Protein AF-A0A847MLX4-F1 (afdb_monomer_lite)

Secondary structure (DSSP, 8-state):
-HHHHTT-HHHHHHHHHHHHHHHHHHHHHHHHHHHHHHH-GGGHHHHHHHHHHHHHHHHHHHHHHHHHHHHHHHHHS---TTS-HHHHHHHHTHHHHHHHHHHHHHTS--

Radius of gyration: 20.55 Å; chains: 1; bounding box: 50×18×64 Å

Sequence (110 aa):
LDAFARFDSVAAAEVVRADRKINKEWRSILRETSSFMIEDPRTITAAIDVMFMARSLERIGDHTKNMAERVIYTVQGEDVRHTGSKNILKVARRDSINVTLEADEEKSED

Structure (mmCIF, N/CA/C/O backbone):
data_AF-A0A847MLX4-F1
#
_entry.id   AF-A0A847MLX4-F1
#
loop_
_atom_site.group_PDB
_atom_site.id
_atom_site.type_symbol
_atom_site.label_atom_id
_atom_site.label_alt_id
_atom_site.label_comp_id
_atom_site.label_asym_id
_atom_site.label_entity_id
_atom_site.label_seq_id
_atom_site.pdbx_PDB_ins_code
_atom_site.Cartn_x
_atom_site.Cartn_y
_atom_site.Cartn_z
_atom_site.occupancy
_atom_site.B_iso_or_equiv
_atom_site.auth_seq_id
_atom_site.auth_comp_id
_atom_site.auth_asym_id
_atom_site.auth_atom_id
_atom_site.pdbx_PDB_model_num
ATOM 1 N N . LEU A 1 1 ? -12.863 1.391 1.997 1.00 75.12 1 LEU A N 1
ATOM 2 C CA . LEU A 1 1 ? -14.018 2.310 2.137 1.00 75.12 1 LEU A CA 1
ATOM 3 C C . LEU A 1 1 ? -15.074 1.758 3.086 1.00 75.12 1 LEU A C 1
ATOM 5 O O . LEU A 1 1 ? -15.572 2.531 3.888 1.00 75.12 1 LEU A O 1
ATOM 9 N N . ASP A 1 2 ? -15.343 0.449 3.074 1.00 83.94 2 ASP A N 1
ATOM 10 C CA . ASP A 1 2 ? -16.264 -0.188 4.033 1.00 83.94 2 ASP A CA 1
ATOM 11 C C . ASP A 1 2 ? -15.900 0.096 5.505 1.00 83.94 2 ASP A C 1
ATOM 13 O O . ASP A 1 2 ? -16.750 0.531 6.272 1.00 83.94 2 ASP A O 1
ATOM 17 N N . ALA A 1 3 ? -14.608 0.016 5.857 1.00 83.69 3 ALA A N 1
ATOM 18 C CA . ALA A 1 3 ? -14.120 0.361 7.198 1.00 83.69 3 ALA A CA 1
ATOM 19 C C . ALA A 1 3 ? -14.477 1.792 7.645 1.00 83.69 3 ALA A C 1
ATOM 21 O O . ALA A 1 3 ? -14.782 2.019 8.808 1.00 83.69 3 ALA A O 1
ATOM 22 N N . PHE A 1 4 ? -14.474 2.759 6.722 1.00 85.00 4 PHE A N 1
ATOM 23 C CA . PHE A 1 4 ? -14.884 4.132 7.027 1.00 85.00 4 PHE A CA 1
ATOM 24 C C . PHE A 1 4 ? -16.406 4.232 7.184 1.00 85.00 4 PHE A C 1
ATOM 26 O O . PHE A 1 4 ? -16.877 4.829 8.142 1.00 85.00 4 PHE A O 1
ATOM 33 N N . ALA A 1 5 ? -17.174 3.613 6.281 1.00 90.38 5 ALA A N 1
ATOM 34 C CA . ALA A 1 5 ? -18.637 3.651 6.320 1.00 90.38 5 ALA A CA 1
ATOM 35 C C . ALA A 1 5 ? -19.226 2.984 7.575 1.00 90.38 5 ALA A C 1
ATOM 37 O O . ALA A 1 5 ? -20.277 3.398 8.055 1.00 90.38 5 ALA A O 1
ATOM 38 N N . ARG A 1 6 ? -18.549 1.955 8.099 1.00 90.44 6 ARG A N 1
ATOM 39 C CA . ARG A 1 6 ? -18.970 1.198 9.285 1.00 90.44 6 ARG A CA 1
ATOM 40 C C . ARG A 1 6 ? -18.266 1.613 10.570 1.00 90.44 6 ARG A C 1
ATOM 42 O O . ARG A 1 6 ? -18.534 1.005 11.598 1.00 90.44 6 A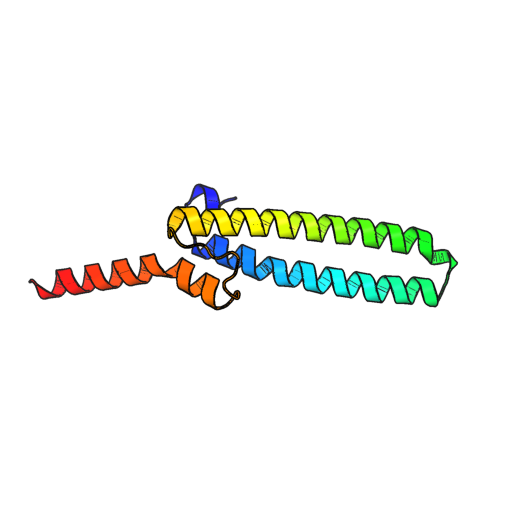RG A O 1
ATOM 49 N N . PHE A 1 7 ? -17.358 2.589 10.511 1.00 88.56 7 PHE A N 1
ATOM 50 C CA . PHE A 1 7 ? -16.488 2.933 11.639 1.00 88.56 7 PHE A CA 1
ATOM 51 C C . PHE A 1 7 ? -15.762 1.704 12.224 1.00 88.56 7 PHE A C 1
ATOM 53 O O . PHE A 1 7 ? -15.582 1.569 13.429 1.00 88.56 7 PHE A O 1
ATOM 60 N N . ASP A 1 8 ? -15.330 0.791 11.351 1.00 91.56 8 ASP A N 1
ATOM 61 C CA . ASP A 1 8 ? -14.653 -0.445 11.740 1.00 91.56 8 ASP A CA 1
ATOM 62 C C . ASP A 1 8 ? -13.140 -0.201 11.855 1.00 91.56 8 ASP A C 1
ATOM 64 O O . ASP A 1 8 ? -12.389 -0.208 10.868 1.00 91.56 8 ASP A O 1
ATOM 68 N N . SER A 1 9 ? -12.690 0.032 13.089 1.00 91.94 9 SER A N 1
ATOM 69 C CA . SER A 1 9 ? -11.284 0.261 13.427 1.00 91.94 9 SER A CA 1
ATOM 70 C C . SER A 1 9 ? -10.409 -0.978 13.196 1.00 91.94 9 SER A C 1
ATOM 72 O O . SER A 1 9 ? -9.227 -0.838 12.867 1.00 91.94 9 SER A O 1
ATOM 74 N N . VAL A 1 10 ? -10.961 -2.193 13.293 1.00 92.31 10 VAL A N 1
ATOM 75 C CA . VAL A 1 10 ? -10.223 -3.449 13.079 1.00 92.31 10 VAL A CA 1
ATOM 76 C C . VAL A 1 10 ? -9.955 -3.660 11.593 1.00 92.31 10 VAL A C 1
ATOM 78 O O . VAL A 1 10 ? -8.818 -3.943 11.206 1.00 92.31 10 VAL A O 1
ATOM 81 N N . ALA A 1 11 ? -10.961 -3.453 10.743 1.00 92.44 11 ALA A N 1
ATOM 82 C CA . ALA A 1 11 ? -10.784 -3.485 9.296 1.00 92.44 11 ALA A CA 1
ATOM 83 C C . ALA A 1 11 ? -9.790 -2.407 8.829 1.00 92.44 11 ALA A C 1
ATOM 85 O O . ALA A 1 11 ? -8.933 -2.676 7.983 1.00 92.44 11 ALA A O 1
ATOM 86 N N . ALA A 1 12 ? -9.842 -1.204 9.412 1.00 93.19 12 ALA A N 1
ATOM 87 C CA . ALA A 1 12 ? -8.863 -0.153 9.143 1.00 93.19 12 ALA A CA 1
ATOM 88 C C . ALA A 1 12 ? -7.435 -0.564 9.559 1.00 93.19 12 ALA A C 1
ATOM 90 O O . ALA A 1 12 ? -6.483 -0.362 8.801 1.00 93.19 12 ALA A O 1
ATOM 91 N N . ALA A 1 13 ? -7.268 -1.212 10.712 1.00 92.62 13 ALA A N 1
ATOM 92 C CA . ALA A 1 13 ? -5.972 -1.717 11.163 1.00 92.62 13 ALA A CA 1
ATOM 93 C C . ALA A 1 13 ? -5.368 -2.761 10.207 1.00 92.62 13 ALA A C 1
ATOM 95 O O . ALA A 1 13 ? -4.158 -2.743 9.957 1.00 92.62 13 ALA A O 1
ATOM 96 N N . GLU A 1 14 ? -6.185 -3.640 9.624 1.00 92.56 14 GLU A N 1
ATOM 97 C CA . GLU A 1 14 ? -5.716 -4.609 8.626 1.00 92.56 14 GLU A CA 1
ATOM 98 C C . GLU A 1 14 ? -5.265 -3.936 7.320 1.00 92.56 14 GLU A C 1
ATOM 100 O O . GLU A 1 14 ? -4.244 -4.327 6.750 1.00 92.56 14 GLU A O 1
ATOM 105 N N . VAL A 1 15 ? -5.931 -2.857 6.892 1.00 92.69 15 VAL A N 1
ATOM 106 C CA . VAL A 1 15 ? -5.475 -2.039 5.751 1.00 92.69 15 VAL A CA 1
ATOM 107 C C . VAL A 1 15 ? -4.083 -1.457 6.012 1.00 92.69 15 VAL A C 1
ATOM 109 O O . VAL A 1 15 ? -3.201 -1.569 5.158 1.00 92.69 15 VAL A O 1
ATOM 112 N N . VAL A 1 16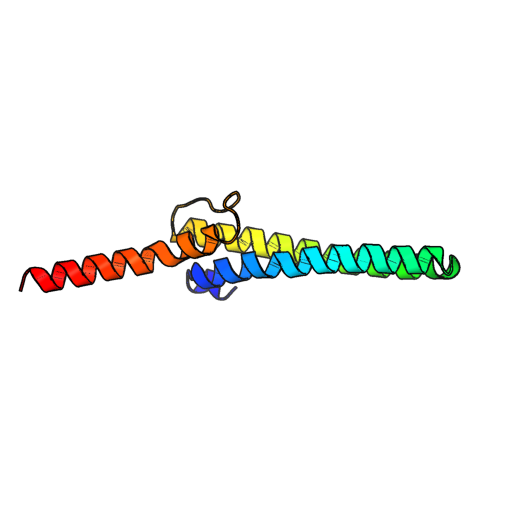 ? -3.844 -0.909 7.209 1.00 92.50 16 VAL A N 1
ATOM 113 C CA . VAL A 1 16 ? -2.520 -0.375 7.580 1.00 92.50 16 VAL A CA 1
ATOM 114 C C . VAL A 1 16 ? -1.445 -1.468 7.564 1.00 92.50 16 VAL A C 1
ATOM 116 O O . VAL A 1 16 ? -0.300 -1.232 7.171 1.00 92.50 16 VAL A O 1
ATOM 119 N N . ARG A 1 17 ? -1.789 -2.699 7.958 1.00 91.00 17 ARG A N 1
ATOM 120 C CA . ARG A 1 17 ? -0.860 -3.838 7.892 1.00 91.00 17 ARG A CA 1
ATOM 121 C C . ARG A 1 17 ? -0.569 -4.270 6.458 1.00 91.00 17 ARG A C 1
ATOM 123 O O . ARG A 1 17 ? 0.580 -4.611 6.168 1.00 91.00 17 ARG A O 1
ATOM 130 N N . ALA A 1 18 ? -1.574 -4.261 5.586 1.00 90.12 18 ALA A N 1
ATOM 131 C CA . ALA A 1 18 ? -1.443 -4.676 4.194 1.00 90.12 18 ALA A CA 1
ATOM 132 C C . ALA A 1 18 ? -0.491 -3.769 3.394 1.00 90.12 18 ALA A C 1
ATOM 134 O O . ALA A 1 18 ? 0.282 -4.275 2.577 1.00 90.12 18 ALA A O 1
ATOM 135 N N . ASP A 1 19 ? -0.463 -2.464 3.684 1.00 92.38 19 ASP A N 1
ATOM 136 C CA . ASP A 1 19 ? 0.432 -1.497 3.026 1.00 92.38 19 ASP A CA 1
ATOM 137 C C . ASP A 1 19 ? 1.924 -1.870 3.144 1.00 92.38 19 ASP A C 1
ATOM 139 O O . ASP A 1 19 ? 2.704 -1.724 2.199 1.00 92.38 19 ASP A O 1
ATOM 143 N N . ARG A 1 20 ? 2.329 -2.499 4.258 1.00 89.75 20 ARG A N 1
ATOM 144 C CA . ARG A 1 20 ? 3.710 -2.990 4.431 1.00 89.75 20 ARG A CA 1
ATOM 145 C C . ARG A 1 20 ? 4.136 -3.952 3.328 1.00 89.75 20 ARG A C 1
ATOM 147 O O . ARG A 1 20 ? 5.312 -3.965 2.958 1.00 89.75 20 ARG A O 1
ATOM 154 N N . LYS A 1 21 ? 3.205 -4.774 2.835 1.00 91.81 21 LYS A N 1
ATOM 155 C CA . LYS A 1 21 ? 3.470 -5.694 1.729 1.00 91.81 21 LYS A CA 1
ATOM 156 C C . LYS A 1 21 ? 3.734 -4.902 0.453 1.00 91.81 21 LYS A C 1
ATOM 158 O O . LYS A 1 21 ? 4.746 -5.150 -0.186 1.00 91.81 21 LYS A O 1
ATOM 163 N N . ILE A 1 22 ? 2.906 -3.903 0.146 1.00 93.50 22 ILE A N 1
ATOM 164 C CA . ILE A 1 22 ? 3.058 -3.044 -1.040 1.00 93.50 22 ILE A CA 1
ATOM 165 C C . ILE A 1 22 ? 4.431 -2.361 -1.043 1.00 93.50 22 ILE A C 1
ATOM 167 O O . ILE A 1 22 ? 5.165 -2.457 -2.023 1.00 93.50 22 ILE A O 1
ATOM 171 N N . ASN A 1 23 ? 4.835 -1.755 0.077 1.00 92.75 23 ASN A N 1
ATOM 172 C CA . ASN A 1 23 ? 6.148 -1.114 0.186 1.00 92.75 23 ASN A CA 1
ATOM 173 C C . ASN A 1 23 ? 7.313 -2.120 0.042 1.00 92.75 23 ASN A C 1
ATOM 175 O O . ASN A 1 23 ? 8.352 -1.816 -0.548 1.00 92.75 23 ASN A O 1
ATOM 179 N N . LYS A 1 24 ? 7.155 -3.348 0.558 1.00 95.19 24 LYS A N 1
ATOM 180 C CA . LYS A 1 24 ? 8.144 -4.419 0.363 1.00 95.19 24 LYS A CA 1
ATOM 181 C C . LYS A 1 24 ? 8.262 -4.809 -1.113 1.00 95.19 24 LYS A C 1
ATOM 183 O O . LYS A 1 24 ? 9.389 -4.913 -1.598 1.00 95.19 24 LYS A O 1
ATOM 188 N N . GLU A 1 25 ? 7.139 -4.999 -1.802 1.00 95.50 25 GLU A N 1
ATOM 189 C CA . GLU A 1 25 ? 7.124 -5.367 -3.222 1.00 95.50 25 GLU A CA 1
ATOM 190 C C . GLU A 1 25 ? 7.699 -4.251 -4.097 1.00 95.50 25 GLU A C 1
ATOM 192 O O . GLU A 1 25 ? 8.533 -4.527 -4.953 1.00 95.50 25 GLU A O 1
ATOM 197 N N . TRP A 1 26 ? 7.381 -2.982 -3.816 1.00 95.88 26 TRP A N 1
ATOM 198 C CA . TRP A 1 26 ? 8.004 -1.832 -4.483 1.00 95.88 26 TRP A CA 1
ATOM 199 C C . TRP A 1 26 ? 9.536 -1.895 -4.419 1.00 95.88 26 TRP A C 1
ATOM 201 O O . TRP A 1 26 ? 10.219 -1.747 -5.433 1.00 95.88 26 TRP A O 1
ATOM 211 N N . ARG A 1 27 ? 10.097 -2.186 -3.238 1.00 96.31 27 ARG A N 1
ATOM 212 C CA . ARG A 1 27 ? 11.550 -2.349 -3.083 1.00 96.31 27 ARG A CA 1
ATOM 213 C C . ARG A 1 27 ? 12.094 -3.562 -3.836 1.00 96.31 27 ARG A C 1
ATOM 215 O O . ARG A 1 27 ? 13.267 -3.535 -4.194 1.00 96.31 27 ARG A O 1
ATOM 222 N N . SER A 1 28 ? 11.308 -4.627 -4.011 1.00 97.38 28 SER A N 1
ATOM 223 C CA . SER A 1 28 ? 11.722 -5.784 -4.817 1.00 97.38 28 SER A CA 1
ATOM 224 C C . SER A 1 28 ? 11.783 -5.430 -6.289 1.00 97.38 28 SER A C 1
ATOM 226 O O . SER A 1 28 ? 12.848 -5.570 -6.883 1.00 97.38 28 SER A O 1
ATOM 228 N N . ILE A 1 29 ? 10.708 -4.834 -6.809 1.00 96.88 29 ILE A N 1
ATOM 229 C CA . ILE A 1 29 ? 10.627 -4.352 -8.189 1.00 96.88 29 ILE A CA 1
ATOM 230 C C . ILE A 1 29 ? 11.802 -3.428 -8.482 1.00 96.88 29 ILE A C 1
ATOM 232 O O . ILE A 1 29 ? 12.499 -3.650 -9.457 1.00 96.88 29 ILE A O 1
ATOM 236 N N . LEU A 1 30 ? 12.097 -2.469 -7.597 1.00 96.62 30 LEU A N 1
ATOM 237 C CA . LEU A 1 30 ? 13.232 -1.563 -7.767 1.00 96.62 30 LEU A CA 1
ATOM 238 C C . LEU A 1 30 ? 14.573 -2.299 -7.942 1.00 96.62 30 LEU A C 1
ATOM 240 O O . LEU A 1 30 ? 15.391 -1.901 -8.772 1.00 96.62 30 LEU A O 1
ATOM 244 N N . ARG A 1 31 ? 14.827 -3.352 -7.155 1.00 97.25 31 ARG A N 1
ATOM 245 C CA . ARG A 1 31 ? 16.067 -4.138 -7.266 1.00 97.25 31 ARG A CA 1
ATOM 246 C C . ARG A 1 31 ? 16.093 -4.947 -8.557 1.00 97.25 31 ARG A C 1
ATOM 248 O O . ARG A 1 31 ? 17.102 -4.928 -9.249 1.00 97.25 31 ARG A O 1
ATOM 255 N N . GLU A 1 32 ? 14.992 -5.615 -8.878 1.00 96.00 32 GLU A N 1
ATOM 256 C CA . GLU A 1 32 ? 14.865 -6.455 -10.071 1.00 96.00 32 GLU A CA 1
ATOM 257 C C . GLU A 1 32 ? 15.001 -5.628 -11.352 1.00 96.00 32 GLU A C 1
ATOM 259 O O . GLU A 1 32 ? 15.800 -5.965 -12.224 1.00 96.00 32 GLU A O 1
ATOM 264 N N . THR A 1 33 ? 14.317 -4.483 -11.437 1.00 96.06 33 THR A N 1
ATOM 265 C CA . THR A 1 33 ? 14.446 -3.563 -12.574 1.00 96.06 33 THR A CA 1
ATOM 266 C C . THR A 1 33 ? 15.856 -3.003 -12.682 1.00 96.06 33 THR A C 1
ATOM 268 O O . THR A 1 33 ? 16.367 -2.893 -13.790 1.00 96.06 33 THR A O 1
ATOM 271 N N . SER A 1 34 ? 16.526 -2.709 -11.562 1.00 96.06 34 SER A N 1
ATOM 272 C CA . SER A 1 34 ? 17.932 -2.280 -11.594 1.00 96.06 34 SER A CA 1
ATOM 273 C C . SER A 1 34 ? 18.845 -3.373 -12.158 1.00 96.06 34 SER A C 1
ATOM 275 O O . SER A 1 34 ? 19.729 -3.076 -12.956 1.00 96.06 34 SER A O 1
ATOM 277 N N . SER A 1 35 ? 18.618 -4.639 -11.795 1.00 95.81 35 SER A N 1
ATOM 278 C CA . SER A 1 35 ? 19.356 -5.769 -12.369 1.00 95.81 35 SER A CA 1
ATOM 279 C C . SER A 1 35 ? 19.125 -5.903 -13.875 1.00 95.81 35 SER A C 1
ATOM 281 O O . SER A 1 35 ? 20.103 -6.040 -14.604 1.00 95.81 35 SER A O 1
ATOM 283 N N . PHE A 1 36 ? 17.884 -5.767 -14.358 1.00 93.75 36 PHE A N 1
ATOM 284 C CA . PHE A 1 36 ? 17.594 -5.798 -15.799 1.00 93.75 36 PHE A CA 1
ATOM 285 C C . PHE A 1 36 ? 18.304 -4.678 -16.570 1.00 93.75 36 PHE A C 1
ATOM 287 O O . PHE A 1 36 ? 18.849 -4.922 -17.645 1.00 93.75 36 PHE A O 1
ATOM 294 N N . MET A 1 37 ? 18.374 -3.471 -15.995 1.00 97.00 37 MET A N 1
ATOM 295 C CA . MET A 1 37 ? 19.101 -2.345 -16.595 1.00 97.00 37 MET A CA 1
ATOM 296 C C . MET A 1 37 ? 20.609 -2.604 -16.703 1.00 97.00 37 MET A C 1
ATOM 298 O O . MET A 1 37 ? 21.241 -2.138 -17.650 1.00 97.00 37 MET A O 1
ATOM 302 N N . ILE A 1 38 ? 21.187 -3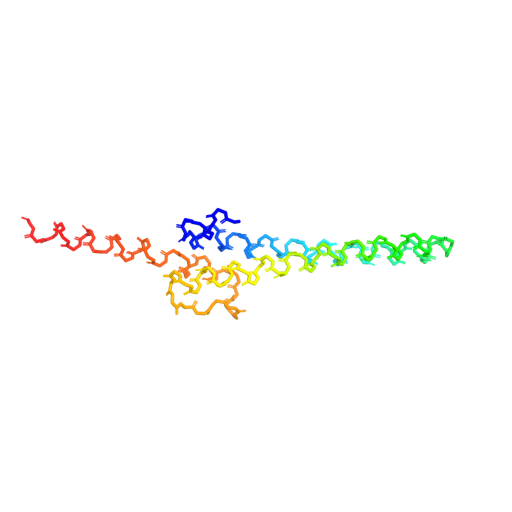.311 -15.724 1.00 97.00 38 ILE A N 1
ATOM 303 C CA . ILE A 1 38 ? 22.611 -3.675 -15.705 1.00 97.00 38 ILE A CA 1
ATOM 304 C C . ILE A 1 38 ? 22.902 -4.796 -16.710 1.00 97.00 38 ILE A C 1
ATOM 306 O O . ILE A 1 38 ? 23.925 -4.748 -17.388 1.00 97.00 38 ILE A O 1
ATOM 310 N N . GLU A 1 39 ? 22.024 -5.796 -16.797 1.00 97.19 39 GLU A N 1
ATOM 311 C CA . GLU A 1 39 ? 22.179 -6.948 -17.692 1.00 97.19 39 GLU A CA 1
ATOM 312 C C . GLU A 1 39 ? 22.049 -6.557 -19.171 1.00 97.19 39 GLU A C 1
ATOM 314 O O . GLU A 1 39 ? 22.851 -6.988 -19.999 1.00 97.19 39 GLU A O 1
ATOM 319 N N . ASP A 1 40 ? 21.080 -5.699 -19.503 1.00 96.88 40 ASP A N 1
ATOM 320 C CA . ASP A 1 40 ? 20.901 -5.165 -20.851 1.00 96.88 40 ASP A CA 1
ATOM 321 C C . ASP A 1 40 ? 20.482 -3.684 -20.808 1.00 96.88 40 ASP A C 1
ATOM 323 O O . ASP A 1 40 ? 19.301 -3.375 -20.591 1.00 96.88 40 ASP A O 1
ATOM 327 N N . PRO A 1 41 ? 21.404 -2.744 -21.103 1.00 96.81 41 PRO A N 1
ATOM 328 C CA . PRO A 1 41 ? 21.115 -1.310 -21.122 1.00 96.81 41 PRO A CA 1
ATOM 329 C C . PRO A 1 41 ? 19.990 -0.891 -22.079 1.00 96.81 41 PRO A C 1
ATOM 331 O O . PRO A 1 41 ? 19.408 0.181 -21.917 1.00 96.81 41 PRO A O 1
ATOM 334 N N . ARG A 1 42 ? 19.630 -1.716 -23.072 1.00 97.31 42 ARG A N 1
ATOM 335 C CA . ARG A 1 42 ? 18.505 -1.425 -23.980 1.00 97.31 42 ARG A CA 1
ATOM 336 C C . ARG A 1 42 ? 17.150 -1.516 -23.277 1.00 97.31 42 ARG A C 1
ATOM 338 O O . ARG A 1 42 ? 16.166 -0.991 -23.789 1.00 97.31 42 ARG A O 1
ATOM 345 N N . THR A 1 43 ? 17.091 -2.148 -22.104 1.00 95.75 43 THR A N 1
ATOM 346 C CA . THR A 1 43 ? 15.862 -2.294 -21.310 1.00 95.75 43 THR A CA 1
ATOM 347 C C . THR A 1 43 ? 15.586 -1.104 -20.386 1.00 95.75 43 THR A C 1
ATOM 349 O O . THR A 1 43 ? 14.504 -1.036 -19.804 1.00 95.75 43 THR A O 1
ATOM 352 N N . ILE A 1 44 ? 16.510 -0.134 -20.281 1.00 97.19 44 ILE A N 1
ATOM 353 C CA . ILE A 1 44 ? 16.434 0.986 -19.326 1.00 97.19 44 ILE A CA 1
ATOM 354 C C . ILE A 1 44 ? 15.108 1.741 -19.399 1.00 97.19 44 ILE A C 1
ATOM 356 O O . ILE A 1 44 ? 14.469 1.933 -18.367 1.00 97.19 44 ILE A O 1
ATOM 360 N N . THR A 1 45 ? 14.663 2.136 -20.592 1.00 97.19 45 THR A N 1
ATOM 361 C CA . THR A 1 45 ? 13.413 2.897 -20.742 1.00 97.19 45 THR A CA 1
ATOM 362 C C . THR A 1 45 ? 12.210 2.112 -20.217 1.00 97.19 45 THR A C 1
ATOM 364 O O . THR A 1 45 ? 11.469 2.620 -19.381 1.00 97.19 45 THR A O 1
ATOM 367 N N . ALA A 1 46 ? 12.067 0.846 -20.616 1.00 95.81 46 ALA A N 1
ATOM 368 C CA . ALA A 1 46 ? 10.958 0.002 -20.172 1.00 95.81 46 ALA A CA 1
ATOM 369 C C . ALA A 1 46 ? 11.009 -0.276 -18.659 1.00 95.81 46 ALA A C 1
ATOM 371 O O . ALA A 1 46 ? 9.985 -0.269 -17.977 1.00 95.81 46 ALA A O 1
ATOM 372 N N . ALA A 1 47 ? 12.205 -0.488 -1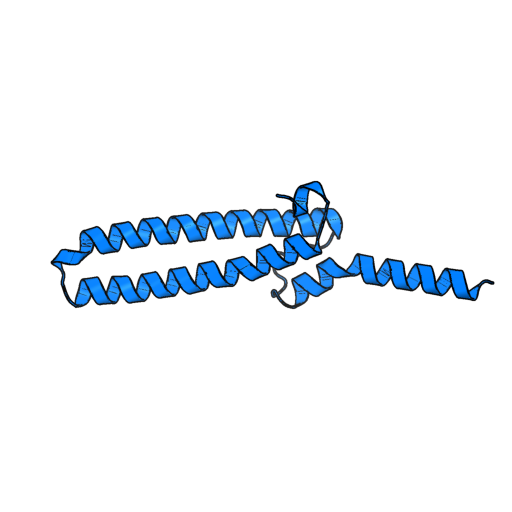8.109 1.00 96.75 47 ALA A N 1
ATOM 373 C CA . ALA A 1 47 ? 12.398 -0.708 -16.682 1.00 96.75 47 AL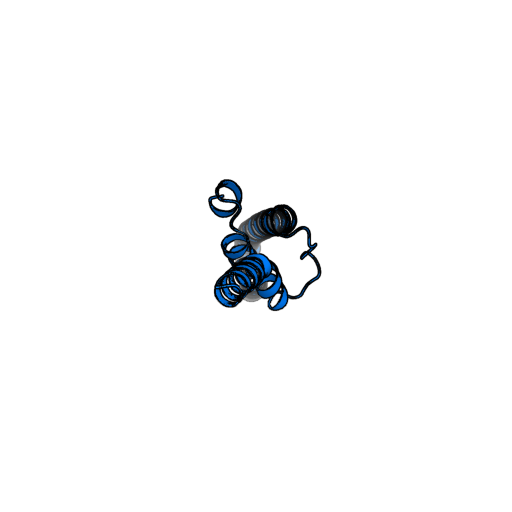A A CA 1
ATOM 374 C C . ALA A 1 47 ? 12.060 0.549 -15.850 1.00 96.75 47 ALA A C 1
ATOM 376 O O . ALA A 1 47 ? 11.491 0.428 -14.763 1.00 96.75 47 ALA A O 1
ATOM 377 N N . ILE A 1 48 ? 12.332 1.752 -16.371 1.00 97.31 48 ILE A N 1
ATOM 378 C CA . ILE A 1 48 ? 11.908 3.024 -15.762 1.00 97.31 48 ILE A CA 1
ATOM 379 C C . ILE A 1 48 ? 10.377 3.151 -15.756 1.00 97.31 48 ILE A C 1
ATOM 381 O O . ILE A 1 48 ? 9.808 3.525 -14.729 1.00 97.31 48 ILE A O 1
ATOM 385 N N . ASP A 1 49 ? 9.695 2.792 -16.846 1.00 97.50 49 ASP A N 1
ATOM 386 C CA . ASP A 1 49 ? 8.226 2.829 -16.902 1.00 97.50 49 ASP A CA 1
ATOM 387 C C . ASP A 1 49 ? 7.601 1.903 -15.847 1.00 97.50 49 ASP A C 1
ATOM 389 O O . ASP A 1 49 ? 6.692 2.298 -15.109 1.00 97.50 49 ASP A O 1
ATOM 393 N N . VAL A 1 50 ? 8.146 0.691 -15.694 1.00 96.81 50 VAL A N 1
ATOM 394 C CA . VAL A 1 50 ? 7.739 -0.251 -14.637 1.00 96.81 50 VAL A CA 1
ATOM 395 C C . VAL A 1 50 ? 7.974 0.333 -13.246 1.00 96.81 50 VAL A C 1
ATOM 397 O O . VAL A 1 50 ? 7.097 0.236 -12.381 1.00 96.81 50 VAL A O 1
ATOM 400 N N . MET A 1 51 ? 9.112 0.995 -13.024 1.00 96.69 51 MET A N 1
ATOM 401 C CA . MET A 1 51 ? 9.381 1.676 -11.759 1.00 96.69 51 MET A CA 1
ATOM 402 C C . MET A 1 51 ? 8.356 2.778 -11.466 1.00 96.69 51 MET A C 1
ATOM 404 O O . MET A 1 51 ? 7.881 2.880 -10.335 1.00 96.69 51 MET A O 1
ATOM 408 N N . PHE A 1 52 ? 7.966 3.587 -12.453 1.00 97.31 52 PHE A N 1
ATOM 409 C CA . PHE A 1 52 ? 6.956 4.625 -12.242 1.00 97.31 52 PHE A CA 1
ATOM 410 C C . PHE A 1 52 ? 5.577 4.048 -11.924 1.00 97.31 52 PHE A C 1
ATOM 412 O O . PHE A 1 52 ? 4.899 4.552 -11.020 1.00 97.31 52 PHE A O 1
ATOM 419 N N . MET A 1 53 ? 5.179 2.964 -12.593 1.00 97.06 53 MET A N 1
ATOM 420 C CA . MET A 1 53 ? 3.932 2.258 -12.287 1.00 97.06 53 MET A CA 1
ATOM 421 C C . MET A 1 53 ? 3.942 1.714 -10.855 1.00 97.06 53 MET A C 1
ATOM 423 O O . MET A 1 53 ? 3.029 1.990 -10.074 1.00 97.06 53 MET A O 1
ATOM 427 N N . ALA A 1 54 ? 5.003 1.004 -10.470 1.00 96.62 54 ALA A N 1
ATOM 428 C CA . ALA A 1 54 ? 5.111 0.421 -9.139 1.00 96.62 54 ALA A CA 1
ATOM 429 C C . ALA A 1 54 ? 5.208 1.489 -8.033 1.00 96.62 54 ALA A C 1
ATOM 431 O O . ALA A 1 54 ? 4.587 1.342 -6.978 1.00 96.62 54 ALA A O 1
ATOM 432 N N . ARG A 1 55 ? 5.890 2.616 -8.285 1.00 96.19 55 ARG A N 1
ATOM 433 C CA . ARG A 1 55 ? 5.905 3.757 -7.357 1.00 96.19 55 ARG A CA 1
ATOM 434 C C . ARG A 1 55 ? 4.524 4.386 -7.208 1.00 96.19 55 ARG A C 1
ATOM 436 O O . ARG A 1 55 ? 4.147 4.765 -6.105 1.00 96.19 55 ARG A O 1
ATOM 443 N N . SER A 1 56 ? 3.770 4.500 -8.296 1.00 97.00 56 SER A N 1
ATOM 444 C CA . SER A 1 56 ? 2.405 5.033 -8.258 1.00 97.00 56 SER A CA 1
ATOM 445 C C . SER A 1 56 ? 1.488 4.153 -7.406 1.00 97.00 56 SER A C 1
ATOM 447 O O . SER A 1 56 ? 0.730 4.674 -6.591 1.00 97.00 56 SER A O 1
ATOM 449 N N . LEU A 1 57 ? 1.623 2.826 -7.513 1.00 95.62 57 LEU A N 1
ATOM 450 C CA . LEU A 1 57 ? 0.905 1.872 -6.662 1.00 95.62 57 LEU A CA 1
ATOM 451 C C . LEU A 1 57 ? 1.284 2.002 -5.181 1.00 95.62 57 LEU A C 1
ATOM 453 O O . LEU A 1 57 ? 0.397 2.009 -4.330 1.00 95.62 57 LEU A O 1
ATOM 457 N N . GLU A 1 58 ? 2.572 2.154 -4.860 1.00 95.75 58 GLU A N 1
ATOM 458 C CA . GLU A 1 58 ? 3.011 2.373 -3.475 1.00 95.75 58 GLU A CA 1
ATOM 459 C C . GLU A 1 58 ? 2.441 3.666 -2.885 1.00 95.75 58 GLU A C 1
ATOM 461 O O . GLU A 1 58 ? 1.965 3.658 -1.753 1.00 95.75 58 GLU A O 1
ATOM 466 N N . ARG A 1 59 ? 2.372 4.746 -3.670 1.00 96.69 59 ARG A N 1
ATOM 467 C CA . ARG A 1 59 ? 1.769 6.008 -3.219 1.00 96.69 59 ARG A CA 1
ATOM 468 C C . ARG A 1 59 ? 0.271 5.879 -2.957 1.00 96.69 59 ARG A C 1
ATOM 470 O O . ARG A 1 59 ? -0.233 6.458 -1.998 1.00 96.69 59 ARG A O 1
ATOM 477 N N . ILE A 1 60 ? -0.449 5.128 -3.793 1.00 95.31 60 ILE A N 1
ATOM 478 C CA . ILE A 1 60 ? -1.870 4.823 -3.565 1.00 95.31 60 ILE A CA 1
ATOM 479 C C . ILE A 1 60 ? -2.035 4.015 -2.269 1.00 95.31 60 ILE A C 1
ATOM 481 O O . ILE A 1 60 ? -2.935 4.309 -1.476 1.00 95.31 60 ILE A O 1
ATOM 485 N N . GLY A 1 61 ? -1.153 3.038 -2.035 1.00 93.25 61 GLY A N 1
ATOM 486 C CA . GLY A 1 61 ? -1.084 2.274 -0.787 1.00 93.25 61 GLY A CA 1
ATOM 487 C C . GLY A 1 61 ? -0.906 3.179 0.430 1.00 93.25 61 GLY A C 1
ATOM 488 O O . GLY A 1 61 ? -1.746 3.161 1.331 1.00 93.25 61 GLY A O 1
ATOM 489 N N . ASP A 1 62 ? 0.090 4.067 0.397 1.00 93.56 62 ASP A N 1
ATOM 490 C CA . ASP A 1 62 ? 0.375 4.990 1.498 1.00 93.56 62 ASP A CA 1
ATOM 491 C C . ASP A 1 62 ? -0.794 5.950 1.769 1.00 93.56 62 ASP A C 1
ATOM 493 O O . ASP A 1 62 ? -1.183 6.163 2.918 1.00 93.56 62 ASP A O 1
ATOM 497 N N . HIS A 1 63 ? -1.439 6.478 0.724 1.00 94.44 63 HIS A N 1
ATOM 498 C CA . HIS A 1 63 ? -2.647 7.287 0.891 1.00 94.44 63 HIS A CA 1
ATOM 499 C C . HIS A 1 63 ? -3.784 6.499 1.549 1.00 94.44 63 HIS A C 1
ATOM 501 O O . HIS A 1 63 ? -4.451 7.010 2.451 1.00 94.44 63 HIS A O 1
ATOM 507 N N . THR A 1 64 ? -3.970 5.243 1.147 1.00 94.69 64 THR A N 1
ATOM 508 C CA . THR A 1 64 ? -4.982 4.355 1.727 1.00 94.69 64 THR A CA 1
ATOM 509 C C . THR A 1 64 ? -4.673 4.048 3.196 1.00 94.69 64 THR A C 1
ATOM 511 O O . THR A 1 64 ? -5.574 4.091 4.036 1.00 94.69 64 THR A O 1
ATOM 514 N N . LYS A 1 65 ? -3.398 3.820 3.534 1.00 93.31 65 LYS A N 1
ATOM 515 C CA . LYS A 1 65 ? -2.906 3.651 4.907 1.00 93.31 65 LYS A CA 1
ATOM 516 C C . LYS A 1 65 ? -3.205 4.885 5.761 1.00 93.31 65 LYS A C 1
ATOM 518 O O . LYS A 1 65 ? -3.818 4.754 6.816 1.00 93.31 65 LYS A O 1
ATOM 523 N N . ASN A 1 66 ? -2.868 6.079 5.274 1.00 92.94 66 ASN A N 1
ATOM 524 C CA . ASN A 1 66 ? -3.108 7.337 5.988 1.00 92.94 66 ASN A CA 1
ATOM 525 C C . ASN A 1 66 ? -4.612 7.576 6.239 1.00 92.94 66 ASN A C 1
ATOM 527 O O . ASN A 1 66 ? -5.000 8.103 7.281 1.00 92.94 66 ASN A O 1
ATOM 531 N N . MET A 1 67 ? -5.484 7.183 5.302 1.00 93.50 67 MET A N 1
ATOM 532 C CA . MET A 1 67 ? -6.937 7.224 5.512 1.00 93.50 67 MET A CA 1
ATOM 533 C C . MET A 1 67 ? -7.393 6.227 6.583 1.00 93.50 67 MET A C 1
ATOM 535 O O . MET A 1 67 ? -8.224 6.573 7.418 1.00 93.50 67 MET A O 1
ATOM 539 N N . ALA A 1 68 ? -6.850 5.010 6.586 1.00 93.12 68 ALA A N 1
ATOM 540 C CA . ALA A 1 68 ? -7.180 3.997 7.584 1.00 93.12 68 ALA A CA 1
ATOM 541 C C . ALA A 1 68 ? -6.720 4.395 8.999 1.00 93.12 68 ALA A C 1
ATOM 543 O O . ALA A 1 68 ? -7.471 4.231 9.956 1.00 93.12 68 ALA A O 1
ATOM 544 N N . GLU A 1 69 ? -5.542 5.004 9.138 1.00 92.56 69 GLU A N 1
ATOM 545 C CA . GLU A 1 69 ? -5.068 5.565 10.413 1.00 92.56 69 GLU A CA 1
ATOM 546 C C . GLU A 1 69 ? -6.023 6.636 10.957 1.00 92.56 69 GLU A C 1
ATOM 548 O O . GLU A 1 69 ? -6.306 6.667 12.154 1.00 92.56 69 GLU A O 1
ATOM 553 N N . ARG A 1 70 ? -6.583 7.479 10.077 1.00 92.75 70 ARG A N 1
ATOM 554 C CA . ARG A 1 70 ? -7.601 8.467 10.465 1.00 92.75 70 ARG A CA 1
ATOM 555 C C . ARG A 1 70 ? -8.899 7.815 10.932 1.00 92.75 70 ARG A C 1
ATOM 557 O O . ARG A 1 70 ? -9.465 8.296 11.901 1.00 92.75 70 ARG A O 1
ATOM 564 N N . VAL A 1 71 ? -9.346 6.730 10.292 1.00 92.19 71 VAL A N 1
ATOM 565 C CA . VAL A 1 71 ? -10.519 5.961 10.758 1.00 92.19 71 VAL A CA 1
ATOM 566 C C . VAL A 1 71 ? -10.287 5.457 12.179 1.00 92.19 71 VAL A C 1
ATOM 568 O O . VAL A 1 71 ? -11.134 5.669 13.038 1.00 92.19 71 VAL A O 1
ATOM 571 N N . ILE A 1 72 ? -9.126 4.851 12.447 1.00 91.44 72 ILE A N 1
ATOM 572 C CA . ILE A 1 72 ? -8.787 4.352 13.788 1.00 91.44 72 ILE A CA 1
ATOM 573 C C . ILE A 1 72 ? -8.807 5.495 14.804 1.00 91.44 72 ILE A C 1
ATOM 575 O O . ILE A 1 72 ? -9.412 5.350 15.860 1.00 91.44 72 ILE A O 1
ATOM 579 N N . TYR A 1 73 ? -8.213 6.642 14.467 1.00 91.00 73 TYR A N 1
ATOM 580 C CA . TYR A 1 73 ? -8.236 7.822 15.329 1.00 91.00 73 TYR A CA 1
ATOM 581 C C . TYR A 1 73 ? -9.660 8.333 15.591 1.00 91.00 73 TYR A C 1
ATOM 583 O O . TYR A 1 73 ? -9.992 8.663 16.723 1.00 91.00 73 TYR A O 1
ATOM 591 N N . THR A 1 74 ? -10.520 8.376 14.570 1.00 91.06 74 THR A N 1
ATOM 592 C CA . THR A 1 74 ? -11.916 8.815 14.719 1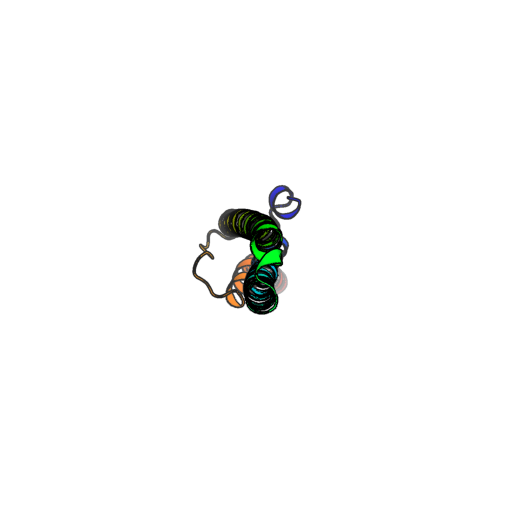.00 91.06 74 THR A CA 1
ATOM 593 C C . THR A 1 74 ? -12.725 7.894 15.630 1.00 91.06 74 THR A C 1
ATOM 595 O O . THR A 1 74 ? -13.579 8.386 16.358 1.00 91.06 74 THR A O 1
ATOM 598 N N . VAL A 1 75 ? -12.465 6.585 15.604 1.00 90.06 75 VAL A N 1
ATOM 599 C CA . VAL A 1 75 ? -13.209 5.599 16.406 1.00 90.06 75 VAL A CA 1
ATOM 600 C C . VAL A 1 75 ? -12.653 5.491 17.826 1.00 90.06 75 VAL A C 1
ATOM 602 O O . VAL A 1 75 ? -13.412 5.517 18.782 1.00 90.06 75 VAL A O 1
ATOM 605 N N . GLN A 1 76 ? -11.330 5.395 17.972 1.00 89.12 76 GLN A N 1
ATOM 606 C CA . GLN A 1 76 ? -10.666 5.071 19.243 1.00 89.12 76 GLN A CA 1
ATOM 607 C C . GLN A 1 76 ? -10.136 6.308 19.988 1.00 89.12 76 GLN A C 1
ATOM 609 O O . GLN A 1 76 ? -9.687 6.201 21.126 1.00 89.12 76 GLN A O 1
ATOM 614 N N . GLY A 1 77 ? -10.092 7.476 19.336 1.00 87.56 77 GLY A N 1
ATOM 615 C CA . GLY A 1 77 ? -9.525 8.714 19.887 1.00 87.56 77 GLY A CA 1
ATOM 616 C C . GLY A 1 77 ? -7.997 8.715 20.052 1.00 87.56 77 GLY A C 1
ATOM 617 O O . GLY A 1 77 ? -7.429 9.708 20.507 1.00 87.56 77 GLY A O 1
ATOM 618 N N . GLU A 1 78 ? -7.315 7.627 19.686 1.00 84.62 78 GLU A N 1
ATOM 619 C CA . GLU A 1 78 ? -5.876 7.435 19.884 1.00 84.62 78 GLU A CA 1
ATOM 620 C C . GLU A 1 78 ? -5.107 7.540 18.561 1.00 84.62 78 GLU A C 1
ATOM 622 O O . GLU A 1 78 ? -5.492 6.962 17.541 1.00 84.62 78 GLU A O 1
ATOM 627 N N . ASP A 1 79 ? -4.009 8.303 18.559 1.00 85.50 79 ASP A N 1
ATOM 628 C CA . ASP A 1 79 ? -3.181 8.480 17.367 1.00 85.50 79 ASP A CA 1
ATOM 629 C C . ASP A 1 79 ? -2.262 7.277 17.151 1.00 85.50 79 ASP A C 1
ATOM 631 O O . ASP A 1 79 ? -1.349 7.013 17.938 1.00 85.50 79 ASP A O 1
ATOM 635 N N . VAL A 1 80 ? -2.483 6.568 16.043 1.00 85.31 80 VAL A N 1
ATOM 636 C CA . VAL A 1 80 ? -1.744 5.348 15.724 1.00 85.31 80 VAL A CA 1
ATOM 637 C C . VAL A 1 80 ? -0.627 5.501 14.684 1.00 85.31 80 VAL A C 1
ATOM 639 O O . VAL A 1 80 ? 0.012 4.519 14.306 1.00 85.31 80 VAL A O 1
ATOM 642 N N . ARG A 1 81 ? -0.339 6.726 14.229 1.00 81.38 81 ARG A N 1
ATOM 643 C CA . ARG A 1 81 ? 0.625 6.999 13.139 1.00 81.38 81 ARG A CA 1
ATOM 644 C C . ARG A 1 81 ? 2.071 6.604 13.456 1.00 81.38 81 ARG A C 1
ATOM 646 O O . ARG A 1 81 ? 2.875 6.379 12.551 1.00 81.38 81 ARG A O 1
ATOM 653 N N . HIS A 1 82 ? 2.424 6.522 14.738 1.00 78.81 82 HIS A N 1
ATOM 654 C CA . HIS A 1 82 ? 3.778 6.182 15.199 1.00 78.81 82 HIS A CA 1
ATOM 655 C C . HIS A 1 82 ? 3.837 4.901 16.033 1.00 78.81 82 HIS A C 1
ATOM 657 O O . HIS A 1 82 ? 4.912 4.485 16.471 1.00 78.81 82 HIS A O 1
ATOM 663 N N . THR A 1 83 ? 2.706 4.229 16.228 1.00 71.12 83 THR A N 1
ATOM 664 C CA . THR A 1 83 ? 2.672 2.932 16.893 1.00 71.12 83 THR A CA 1
ATOM 665 C C . THR A 1 83 ? 3.034 1.849 15.885 1.00 71.12 83 THR A C 1
ATOM 667 O O . THR A 1 83 ? 2.453 1.724 14.809 1.00 71.12 83 THR A O 1
ATOM 670 N N . GLY A 1 84 ? 4.033 1.025 16.214 1.00 73.38 84 GLY A N 1
ATOM 671 C CA . GLY A 1 84 ? 4.391 -0.114 15.368 1.00 73.38 84 GLY A CA 1
ATOM 672 C C . GLY A 1 84 ? 3.165 -0.994 15.085 1.00 73.38 84 GLY A C 1
ATOM 673 O O . GLY A 1 84 ? 2.304 -1.148 15.944 1.00 73.38 84 GLY A O 1
ATOM 674 N N . SER A 1 85 ? 3.072 -1.621 13.906 1.00 70.25 85 SER A N 1
ATOM 675 C CA . SER A 1 85 ? 1.815 -2.256 13.458 1.00 70.25 85 SER A CA 1
ATOM 676 C C . SER A 1 85 ? 1.288 -3.407 14.323 1.00 70.25 85 SER A C 1
ATOM 678 O O . SER A 1 85 ? 0.145 -3.809 14.144 1.00 70.25 85 SER A O 1
ATOM 680 N N . LYS A 1 86 ? 2.079 -3.935 15.267 1.00 70.19 86 LYS A N 1
ATOM 681 C CA . LYS A 1 86 ? 1.573 -4.852 16.305 1.00 70.19 86 LYS A CA 1
ATOM 682 C C . LYS A 1 86 ? 0.664 -4.133 17.316 1.00 70.19 86 LYS A C 1
ATOM 684 O O . LYS A 1 86 ? -0.310 -4.718 17.770 1.00 70.19 86 LYS A O 1
ATOM 689 N N . ASN A 1 87 ? 0.957 -2.872 17.627 1.00 81.25 87 ASN A N 1
ATOM 690 C CA . ASN A 1 87 ? 0.178 -2.050 18.552 1.00 81.25 87 ASN A CA 1
ATOM 691 C C . ASN A 1 87 ? -1.101 -1.508 17.904 1.00 81.25 87 ASN A C 1
ATOM 693 O O . ASN A 1 87 ? -2.109 -1.408 18.589 1.00 81.25 87 ASN A O 1
ATOM 697 N N . ILE A 1 88 ? -1.102 -1.260 16.589 1.00 85.62 88 ILE A N 1
ATOM 698 C CA . ILE A 1 88 ? -2.285 -0.785 15.845 1.00 85.62 88 ILE A CA 1
ATOM 699 C C . ILE A 1 88 ? -3.507 -1.693 16.030 1.00 85.62 88 ILE A C 1
ATOM 701 O O . ILE A 1 88 ? -4.601 -1.204 16.287 1.00 85.62 88 ILE A O 1
ATOM 705 N N . LEU A 1 89 ? -3.328 -3.016 15.971 1.00 85.38 89 LEU A N 1
ATOM 706 C CA . LEU A 1 89 ? -4.436 -3.953 16.188 1.00 85.38 89 LEU A CA 1
ATOM 707 C C . LEU A 1 89 ? -4.918 -3.994 17.632 1.00 85.38 89 LEU A C 1
ATOM 709 O O . LEU A 1 89 ? -6.092 -4.249 17.877 1.00 85.38 89 LEU A O 1
ATOM 713 N N . LYS A 1 90 ? -4.011 -3.772 18.586 1.00 85.19 90 LYS A N 1
ATOM 714 C CA . LYS A 1 90 ? -4.371 -3.704 20.000 1.00 85.19 90 LYS A CA 1
ATOM 715 C C . LYS A 1 90 ? -5.241 -2.475 20.262 1.00 85.19 90 LYS A C 1
ATOM 717 O O . LYS A 1 90 ? -6.267 -2.609 20.913 1.00 85.19 90 LYS A O 1
ATOM 722 N N . VAL A 1 91 ? -4.850 -1.322 19.715 1.00 85.44 91 VAL A N 1
ATOM 723 C CA . VAL A 1 91 ? -5.622 -0.074 19.811 1.00 85.44 91 VAL A CA 1
ATOM 724 C C . VAL A 1 91 ? -6.979 -0.235 19.128 1.00 85.44 91 VAL A C 1
ATOM 726 O O . VAL A 1 91 ? -7.995 0.059 19.735 1.00 85.44 91 VAL A O 1
ATOM 729 N N . ALA A 1 92 ? -7.025 -0.808 17.923 1.00 86.88 92 ALA A N 1
ATOM 730 C CA . ALA A 1 92 ? -8.283 -1.030 17.207 1.00 86.88 92 ALA A CA 1
ATOM 731 C C . ALA A 1 92 ? -9.286 -1.938 17.949 1.00 86.88 92 ALA A C 1
ATOM 733 O O . ALA A 1 92 ? -10.487 -1.816 17.750 1.00 86.88 92 ALA A O 1
ATOM 734 N N . ARG A 1 93 ? -8.822 -2.851 18.812 1.00 86.69 93 ARG A N 1
ATOM 735 C CA . ARG A 1 93 ? -9.685 -3.776 19.572 1.00 86.69 93 ARG A CA 1
ATOM 736 C C . ARG A 1 93 ? -10.067 -3.275 20.967 1.00 86.69 93 ARG A C 1
ATOM 738 O O . ARG A 1 93 ? -10.681 -4.027 21.721 1.00 86.69 93 ARG A O 1
ATOM 745 N N . ARG A 1 94 ? -9.684 -2.054 21.346 1.00 79.94 94 ARG A N 1
ATOM 746 C CA . ARG A 1 94 ? -9.873 -1.549 22.713 1.00 79.94 94 ARG A CA 1
ATOM 747 C C . ARG A 1 94 ? -11.353 -1.454 23.097 1.00 79.94 94 ARG A C 1
ATOM 749 O O . ARG A 1 94 ? -11.705 -1.904 24.182 1.00 79.94 94 ARG A O 1
ATOM 756 N N . ASP A 1 95 ? -12.214 -1.015 22.183 1.00 66.00 95 ASP A N 1
ATOM 757 C CA . ASP A 1 95 ? -13.667 -0.973 22.417 1.00 66.00 95 ASP A CA 1
ATOM 758 C C . ASP A 1 95 ? -14.271 -2.363 22.673 1.00 66.00 95 ASP A C 1
ATOM 760 O O . ASP A 1 95 ? -15.114 -2.516 23.548 1.00 66.00 95 ASP A O 1
ATOM 764 N N . SER A 1 96 ? -13.795 -3.415 21.996 1.00 57.72 96 SER A N 1
ATOM 765 C CA . SER A 1 96 ? -14.261 -4.790 22.247 1.00 57.72 96 SER A CA 1
ATOM 766 C C . SER A 1 96 ? -13.911 -5.274 23.659 1.00 57.72 96 SER A C 1
ATOM 768 O O . SER A 1 96 ? -14.650 -6.058 24.248 1.00 57.72 96 SER A O 1
ATOM 770 N N . ILE A 1 97 ? -12.776 -4.820 24.199 1.00 57.75 97 ILE A N 1
ATOM 771 C CA . ILE A 1 97 ? -12.337 -5.154 25.558 1.00 57.75 97 ILE A CA 1
ATOM 772 C C . ILE A 1 97 ? -13.191 -4.403 26.582 1.00 57.75 97 ILE A C 1
ATOM 774 O O . ILE A 1 97 ? -13.666 -5.026 27.524 1.00 57.75 97 ILE A O 1
ATOM 778 N N . ASN A 1 98 ? -13.434 -3.106 26.376 1.00 55.81 98 ASN A N 1
ATOM 779 C CA . ASN A 1 98 ? -14.254 -2.305 27.288 1.00 55.81 98 ASN A CA 1
ATOM 780 C C . ASN A 1 98 ? -15.709 -2.800 27.340 1.00 55.81 98 ASN A C 1
ATOM 782 O O . ASN A 1 98 ? -16.233 -2.975 28.430 1.00 55.81 98 ASN A O 1
ATOM 786 N N . VAL A 1 99 ? -16.313 -3.143 26.194 1.00 56.19 99 VAL A N 1
ATOM 787 C CA . VAL A 1 99 ? -17.678 -3.708 26.143 1.00 56.19 99 VAL A CA 1
ATOM 788 C C . VAL A 1 99 ? -17.774 -5.051 26.877 1.00 56.19 99 VAL A C 1
ATOM 790 O O . VAL A 1 99 ? -18.800 -5.357 27.471 1.00 56.19 99 VAL A O 1
ATOM 793 N N . THR A 1 100 ? -16.713 -5.866 26.861 1.00 55.78 100 THR A N 1
ATOM 794 C CA . THR A 1 100 ? -16.711 -7.148 27.589 1.00 55.78 100 THR A CA 1
ATOM 795 C C . THR A 1 100 ? -16.593 -6.929 29.100 1.00 55.78 100 THR A C 1
ATOM 797 O O . THR A 1 100 ? -17.240 -7.633 29.862 1.00 55.78 100 THR A O 1
ATOM 800 N N . LEU A 1 101 ? -15.808 -5.936 29.532 1.00 54.00 101 LEU A N 1
ATOM 801 C CA . LEU A 1 101 ? -15.672 -5.585 30.948 1.00 54.00 101 LEU A CA 1
ATOM 802 C C . LEU A 1 101 ? -16.963 -4.972 31.515 1.00 54.00 101 LEU A C 1
ATOM 804 O O . LEU A 1 101 ? -17.370 -5.360 32.602 1.00 54.00 101 LEU A O 1
ATOM 808 N N . GLU A 1 102 ? -17.639 -4.098 30.764 1.00 55.94 102 GLU A N 1
ATOM 809 C CA . GLU A 1 102 ? -18.946 -3.545 31.163 1.00 55.94 102 GLU A CA 1
ATOM 810 C C . GLU A 1 102 ? -20.030 -4.640 31.240 1.00 55.94 102 GLU A C 1
ATOM 812 O O . GLU A 1 102 ? -20.823 -4.666 32.177 1.00 55.94 102 GLU A O 1
ATOM 817 N N . ALA A 1 103 ? -20.025 -5.601 30.307 1.00 54.19 103 ALA A N 1
ATOM 818 C CA . ALA A 1 103 ? -20.975 -6.719 30.310 1.00 54.19 103 ALA A CA 1
ATOM 819 C C . ALA A 1 103 ? -20.728 -7.753 31.431 1.00 54.19 103 ALA A C 1
ATOM 821 O O . ALA A 1 103 ? -21.660 -8.455 31.834 1.00 54.19 103 ALA A O 1
ATOM 822 N N . ASP A 1 104 ? -19.487 -7.880 31.909 1.00 52.66 104 ASP A N 1
ATOM 823 C CA . ASP A 1 104 ? -19.140 -8.733 33.050 1.00 52.66 104 ASP A CA 1
ATOM 824 C C . ASP A 1 104 ? -19.431 -8.033 34.397 1.00 52.66 104 ASP A C 1
ATOM 826 O O . ASP A 1 104 ? -19.801 -8.714 35.355 1.00 52.66 104 ASP A O 1
ATOM 830 N N . GLU A 1 105 ? -19.340 -6.696 34.473 1.00 55.06 105 GLU A N 1
ATOM 831 C CA . GLU A 1 105 ? -19.753 -5.914 35.652 1.00 55.06 105 GLU A CA 1
ATOM 832 C C . GLU A 1 105 ? -21.280 -5.948 35.857 1.00 55.06 105 GLU A C 1
ATOM 834 O O . GLU A 1 105 ? -21.724 -6.264 36.962 1.00 55.06 105 GLU A O 1
ATOM 839 N N . GLU A 1 106 ? -22.087 -5.771 34.800 1.00 54.38 106 GLU A N 1
ATOM 840 C CA . GLU A 1 106 ? -23.563 -5.862 34.878 1.00 54.38 106 GLU A CA 1
ATOM 841 C C . GLU A 1 106 ? -24.073 -7.250 35.312 1.00 54.38 106 GLU A C 1
ATOM 843 O O . GLU A 1 106 ? -25.146 -7.362 35.896 1.00 54.38 106 GLU A O 1
ATOM 848 N N . LYS A 1 107 ? -23.309 -8.327 35.081 1.00 54.66 107 LYS A N 1
ATOM 849 C CA . LYS A 1 107 ? -23.663 -9.690 35.529 1.00 54.66 107 LYS A CA 1
ATOM 850 C C . LYS A 1 107 ? -23.291 -10.003 36.977 1.00 54.66 107 LYS A C 1
ATOM 852 O O . LYS A 1 107 ? -23.617 -11.089 37.450 1.00 54.66 107 LYS A O 1
ATOM 857 N N . SER A 1 108 ? -22.560 -9.114 37.645 1.00 52.50 108 SER A N 1
ATOM 858 C CA . SER A 1 108 ? -22.122 -9.296 39.034 1.00 52.50 108 SER A CA 1
ATOM 859 C C . SER A 1 108 ? -22.985 -8.547 40.055 1.00 52.50 108 SER A C 1
ATOM 861 O O . SER A 1 108 ? -22.792 -8.731 41.258 1.00 52.50 108 SER A O 1
ATOM 863 N N . GLU A 1 109 ? -23.936 -7.733 39.582 1.00 51.00 109 GLU A N 1
ATOM 864 C CA . GLU A 1 109 ? -24.893 -6.982 40.408 1.00 51.00 109 GLU A CA 1
ATOM 865 C C . GLU A 1 109 ? -26.280 -7.656 40.536 1.00 51.00 109 GLU A C 1
ATOM 867 O O . GLU A 1 109 ? -27.096 -7.182 41.328 1.00 51.00 109 GLU A O 1
ATOM 872 N N . ASP A 1 110 ? -26.508 -8.788 39.852 1.00 43.34 110 ASP A N 1
ATOM 873 C CA . ASP A 1 110 ? -27.677 -9.686 39.988 1.00 43.34 110 ASP A CA 1
ATOM 874 C C . ASP A 1 110 ? -27.311 -11.007 40.700 1.00 43.34 110 ASP A C 1
ATOM 876 O O . ASP A 1 110 ? -28.129 -11.498 41.519 1.00 43.34 110 ASP A O 1
#

pLDDT: mean 86.0, std 14.28, range [43.34, 97.5]

Foldseek 3Di:
DVCLVVLQLLVLLVLLVVLVVLVVVLVVLVVVLVVVCVVPVVCVVVSVVSNVVSVVSSVVSVVSNVVSQVSLCVNQVDRCPPPDSVVSNVSSCVVVVVVVVVVVVVVVVD